Protein AF-A0A9E5ZP24-F1 (afdb_monomer)

Mean predicted aligned error: 4.96 Å

Structure (mmCIF, N/CA/C/O backbone):
data_AF-A0A9E5ZP24-F1
#
_entry.id   AF-A0A9E5ZP24-F1
#
loop_
_atom_site.group_PDB
_atom_site.id
_atom_site.type_symbol
_atom_site.label_atom_id
_atom_site.label_alt_id
_atom_site.label_comp_id
_atom_site.label_asym_id
_atom_site.label_entity_id
_atom_site.label_seq_id
_atom_site.pdbx_PDB_ins_code
_atom_site.Cartn_x
_atom_site.Cartn_y
_atom_site.Cartn_z
_atom_site.occupancy
_atom_site.B_iso_o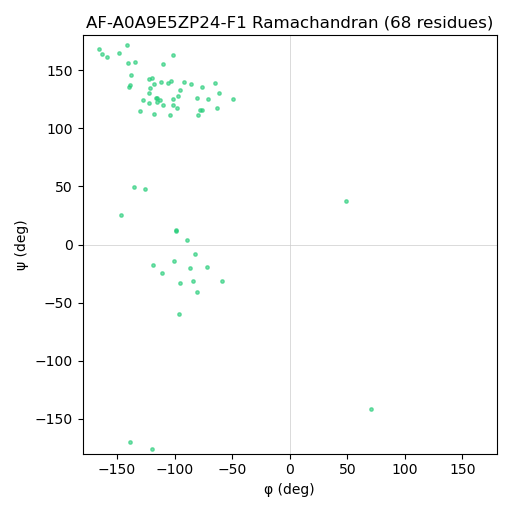r_equiv
_atom_site.auth_seq_id
_atom_site.auth_comp_id
_atom_site.auth_asym_id
_atom_site.auth_atom_id
_atom_site.pdbx_PDB_model_num
ATOM 1 N N . SER A 1 1 ? -14.610 11.923 -25.205 1.00 52.38 1 SER A N 1
ATOM 2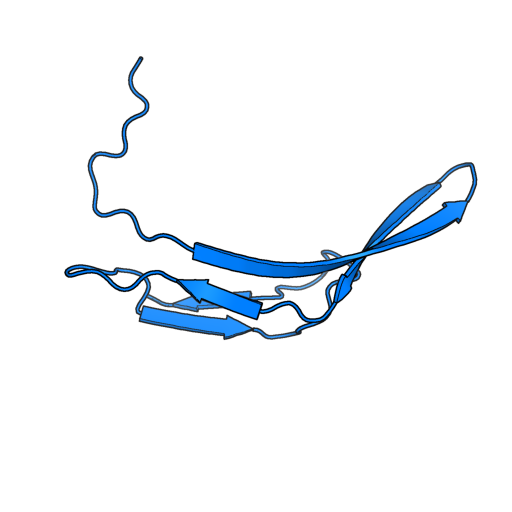 C CA . SER A 1 1 ? -14.138 10.780 -24.408 1.00 52.38 1 SER A CA 1
ATOM 3 C C . SER A 1 1 ? -12.676 10.660 -24.770 1.00 52.38 1 SER A C 1
ATOM 5 O O . SER A 1 1 ? -12.389 10.309 -25.903 1.00 52.38 1 SER A O 1
ATOM 7 N N . ASP A 1 2 ? -11.820 11.189 -23.900 1.00 57.25 2 ASP A N 1
ATOM 8 C CA . ASP A 1 2 ? -10.398 11.497 -24.133 1.00 57.25 2 ASP A CA 1
ATOM 9 C C . ASP A 1 2 ? -9.593 11.006 -22.919 1.00 57.25 2 ASP A C 1
ATOM 11 O O . ASP A 1 2 ? -8.898 11.764 -22.260 1.00 57.25 2 ASP A O 1
ATOM 15 N N . ASP A 1 3 ? -9.842 9.756 -22.527 1.00 69.06 3 ASP A N 1
ATOM 16 C CA . ASP A 1 3 ? -9.302 9.158 -21.299 1.00 69.06 3 ASP A CA 1
ATOM 17 C C . ASP A 1 3 ? -8.561 7.857 -21.623 1.00 69.06 3 ASP A C 1
ATOM 19 O O . ASP A 1 3 ? -8.817 6.801 -21.054 1.00 69.06 3 ASP A O 1
ATOM 23 N N . PHE A 1 4 ? -7.700 7.914 -22.637 1.00 69.56 4 PHE A N 1
ATOM 24 C CA . PHE A 1 4 ? -6.752 6.843 -22.919 1.00 69.56 4 PHE A CA 1
ATOM 25 C C . PHE A 1 4 ? -5.357 7.385 -22.657 1.00 69.56 4 PHE A C 1
ATOM 27 O O . PHE A 1 4 ? -4.974 8.399 -23.247 1.00 69.56 4 PHE A O 1
ATOM 34 N N . ALA A 1 5 ? -4.592 6.722 -21.790 1.00 70.44 5 ALA A N 1
ATOM 35 C CA . ALA A 1 5 ? -3.192 7.065 -21.638 1.00 70.44 5 ALA A CA 1
ATOM 36 C C . ALA A 1 5 ? -2.469 6.839 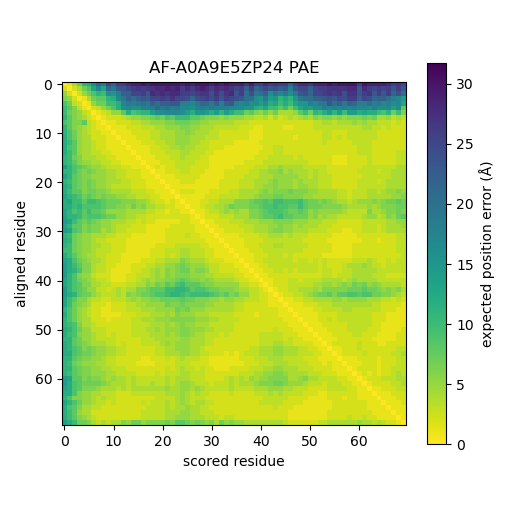-22.968 1.00 70.44 5 ALA A C 1
ATOM 38 O O . 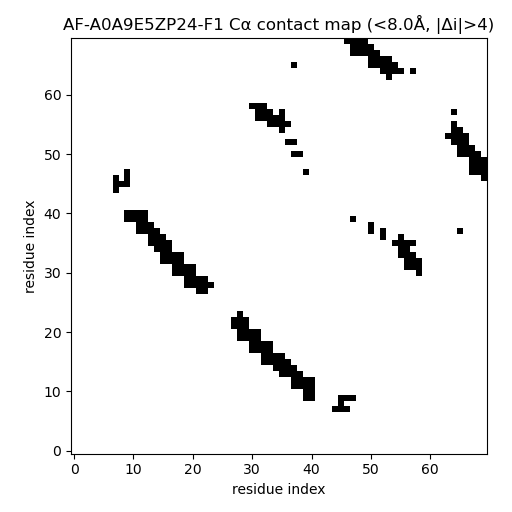ALA A 1 5 ? -2.591 5.798 -23.611 1.00 70.44 5 ALA A O 1
ATOM 39 N N . THR A 1 6 ? -1.718 7.847 -23.395 1.00 78.19 6 THR A N 1
ATOM 40 C CA . THR A 1 6 ? -0.949 7.817 -24.643 1.00 78.19 6 THR A CA 1
ATOM 41 C C . THR A 1 6 ? 0.533 7.486 -24.411 1.00 78.19 6 THR A C 1
ATOM 43 O O . THR A 1 6 ? 1.344 7.718 -25.304 1.00 78.19 6 THR A O 1
ATOM 46 N N . GLY A 1 7 ? 0.907 7.024 -23.210 1.00 83.12 7 GLY A N 1
ATOM 47 C CA . GLY A 1 7 ? 2.290 6.751 -22.785 1.00 83.12 7 GLY A CA 1
ATOM 48 C C . GLY A 1 7 ? 2.529 5.286 -22.406 1.00 83.12 7 GLY A C 1
ATOM 49 O O . GLY A 1 7 ? 1.624 4.467 -22.544 1.00 83.12 7 GLY A O 1
ATOM 50 N N . ASN A 1 8 ? 3.742 4.965 -21.931 1.00 90.25 8 ASN A N 1
ATOM 51 C CA . ASN A 1 8 ? 4.010 3.650 -21.348 1.00 90.25 8 ASN A CA 1
ATOM 52 C C . ASN A 1 8 ? 3.407 3.567 -19.934 1.00 90.25 8 ASN A C 1
ATOM 54 O O . ASN A 1 8 ? 3.792 4.334 -19.048 1.00 90.25 8 ASN A O 1
ATOM 58 N N . GLU A 1 9 ? 2.428 2.685 -19.747 1.00 91.62 9 GLU A N 1
ATOM 59 C CA . GLU A 1 9 ? 1.757 2.462 -18.466 1.00 91.62 9 GLU A CA 1
ATOM 60 C C . GLU A 1 9 ? 2.394 1.285 -17.727 1.00 91.62 9 GLU A C 1
ATOM 62 O O . GLU A 1 9 ? 2.510 0.197 -18.283 1.00 91.62 9 GLU A O 1
ATOM 67 N N . ASP A 1 10 ? 2.681 1.472 -16.438 1.00 94.44 10 ASP A N 1
ATOM 68 C CA . ASP A 1 10 ? 3.146 0.397 -15.565 1.00 94.44 10 ASP A CA 1
ATOM 69 C C . ASP A 1 10 ? 2.010 -0.031 -14.629 1.00 94.44 10 ASP A C 1
ATOM 71 O O . ASP A 1 10 ? 1.284 0.799 -14.071 1.00 94.44 10 ASP A O 1
ATOM 75 N N . VAL A 1 11 ? 1.868 -1.341 -14.413 1.00 94.19 11 VAL A N 1
ATOM 76 C CA . VAL A 1 11 ? 0.811 -1.903 -13.559 1.00 94.19 11 VAL A CA 1
ATOM 77 C C . VAL A 1 11 ? 1.367 -2.278 -12.196 1.00 94.19 11 VAL A C 1
ATOM 79 O O . VAL A 1 11 ? 2.205 -3.171 -12.085 1.00 94.19 11 VAL A O 1
ATOM 82 N N . ILE A 1 12 ? 0.818 -1.663 -11.153 1.00 94.62 12 ILE A N 1
ATOM 83 C CA . ILE A 1 12 ? 1.079 -1.994 -9.752 1.00 94.62 12 ILE A CA 1
ATOM 84 C C . ILE A 1 12 ? 0.060 -3.022 -9.250 1.00 94.62 12 ILE A C 1
ATOM 86 O O . ILE A 1 12 ? -1.137 -2.920 -9.517 1.00 94.62 12 ILE A O 1
ATOM 90 N N . ILE A 1 13 ? 0.532 -3.981 -8.459 1.00 95.38 13 ILE A 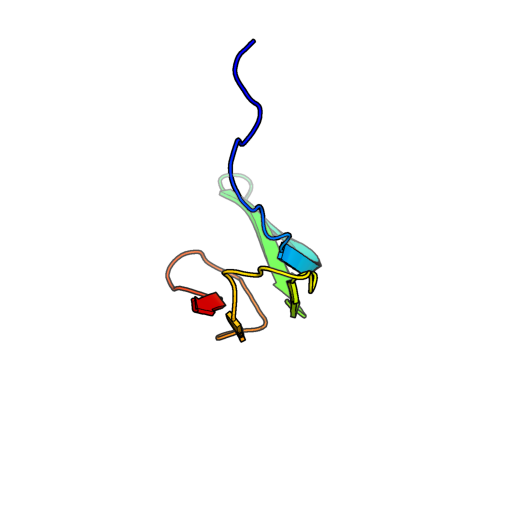N 1
ATOM 91 C CA . ILE A 1 13 ? -0.276 -5.006 -7.803 1.00 95.38 13 ILE A CA 1
ATOM 92 C C . ILE A 1 13 ? -0.044 -4.907 -6.296 1.00 95.38 13 ILE A C 1
ATOM 94 O O . ILE A 1 13 ? 1.080 -5.072 -5.820 1.00 95.38 13 ILE A O 1
ATOM 98 N N . ILE A 1 14 ? -1.119 -4.682 -5.541 1.00 95.19 14 ILE A N 1
ATOM 99 C CA . ILE A 1 14 ? -1.088 -4.620 -4.077 1.00 95.19 14 ILE A CA 1
ATOM 100 C C . ILE A 1 14 ? -1.922 -5.772 -3.531 1.00 95.19 14 ILE A C 1
ATOM 102 O O . ILE A 1 14 ? -3.108 -5.882 -3.838 1.00 95.19 14 ILE A O 1
ATOM 106 N N . ASN A 1 15 ? -1.301 -6.620 -2.718 1.00 96.94 15 ASN A N 1
ATOM 107 C CA . ASN A 1 15 ? -1.972 -7.703 -2.004 1.00 96.94 15 ASN A CA 1
ATOM 108 C C . ASN A 1 15 ? -1.956 -7.390 -0.510 1.00 96.94 15 ASN A C 1
ATOM 110 O O . ASN A 1 15 ? -0.948 -6.902 -0.009 1.00 96.94 15 ASN A O 1
ATOM 114 N N . TYR A 1 16 ? -3.056 -7.661 0.184 1.00 97.25 16 TYR A N 1
ATOM 115 C CA . TYR A 1 16 ? -3.192 -7.418 1.618 1.00 97.25 16 TYR A CA 1
ATOM 116 C C . TYR A 1 16 ? -4.309 -8.280 2.208 1.00 97.25 16 TYR A C 1
ATOM 118 O O . TYR A 1 16 ? -5.207 -8.737 1.494 1.00 97.25 16 TYR A O 1
ATOM 126 N N . VAL A 1 17 ? -4.281 -8.449 3.525 1.00 98.25 17 VAL A N 1
ATOM 127 C CA . VAL A 1 17 ? -5.395 -8.967 4.321 1.00 98.25 17 VAL A CA 1
ATOM 128 C C . VAL A 1 17 ? -6.078 -7.780 4.992 1.00 98.25 17 VAL A C 1
ATOM 130 O O . VAL A 1 17 ? -5.418 -6.982 5.646 1.00 98.25 17 VAL A O 1
ATOM 133 N N . ASN A 1 18 ? -7.390 -7.632 4.800 1.00 97.25 18 ASN A N 1
ATOM 134 C CA . ASN A 1 18 ? -8.158 -6.553 5.423 1.00 97.25 18 ASN A CA 1
ATOM 135 C C . ASN A 1 18 ? -8.855 -7.039 6.698 1.00 97.25 18 ASN A C 1
ATOM 137 O O . ASN A 1 18 ? -9.618 -8.006 6.650 1.00 97.25 18 ASN A O 1
ATOM 141 N N . GLU A 1 19 ? -8.655 -6.317 7.794 1.00 97.69 19 GLU A N 1
ATOM 142 C CA . GLU A 1 19 ? -9.390 -6.461 9.046 1.00 97.69 19 GLU A CA 1
ATOM 143 C C . GLU A 1 19 ? -10.181 -5.180 9.348 1.00 97.69 19 GLU A C 1
ATOM 145 O O . GLU A 1 19 ? -9.628 -4.086 9.432 1.00 97.69 19 GLU A O 1
ATOM 150 N N . GLU A 1 20 ? -11.489 -5.316 9.569 1.00 97.31 20 GLU A N 1
ATOM 151 C CA . GLU A 1 20 ? -12.352 -4.201 9.954 1.00 97.31 20 GLU A CA 1
ATOM 152 C C . GLU A 1 20 ? -12.570 -4.185 11.479 1.00 97.31 20 GLU A C 1
ATOM 154 O O . GLU A 1 20 ? -13.157 -5.102 12.056 1.00 97.31 20 GLU A O 1
ATOM 159 N N . ILE A 1 21 ? -12.125 -3.116 12.143 1.00 97.31 21 ILE A N 1
ATOM 160 C CA . ILE A 1 21 ? -12.181 -2.951 13.600 1.00 97.31 21 ILE A CA 1
ATOM 161 C C . ILE A 1 21 ? -13.206 -1.879 13.965 1.00 97.31 21 ILE A C 1
ATOM 163 O O . ILE A 1 21 ? -13.065 -0.709 13.607 1.00 97.31 21 ILE A O 1
ATOM 167 N N . PHE A 1 22 ? -14.225 -2.251 14.741 1.00 96.94 22 PHE A N 1
ATOM 168 C CA . PHE A 1 22 ? -15.189 -1.292 15.280 1.00 96.94 22 PHE A CA 1
ATOM 169 C C . PHE A 1 22 ? -14.549 -0.419 16.363 1.00 96.94 22 PHE A C 1
ATOM 171 O O . PHE A 1 22 ? -14.047 -0.935 17.360 1.00 96.94 22 PHE A O 1
ATOM 178 N N . ILE A 1 23 ? -14.628 0.904 16.210 1.00 96.31 23 ILE A N 1
ATOM 179 C CA . ILE A 1 23 ? -14.082 1.855 17.184 1.00 96.31 23 ILE A CA 1
ATOM 180 C C . ILE A 1 23 ? -15.174 2.321 18.150 1.00 96.31 23 ILE A C 1
ATOM 182 O O . ILE A 1 23 ? -15.066 2.149 19.364 1.00 96.31 23 ILE A O 1
ATOM 186 N N . SER A 1 24 ? -16.241 2.933 17.633 1.00 97.56 24 SER A N 1
ATOM 187 C CA . SER A 1 24 ? -17.384 3.376 18.439 1.00 97.56 24 SER A CA 1
ATOM 188 C C . SER A 1 24 ? -18.581 3.722 17.556 1.00 97.56 24 SER A C 1
ATOM 190 O O . SER A 1 24 ? -18.444 3.908 16.350 1.00 97.56 24 SER A O 1
ATOM 192 N N . LYS A 1 25 ? -19.766 3.906 18.153 1.00 96.31 25 LYS A N 1
ATOM 193 C CA . LYS A 1 25 ? -20.956 4.351 17.403 1.00 96.31 25 LYS A CA 1
ATOM 194 C C . LYS A 1 25 ? -20.755 5.697 16.698 1.00 96.31 25 LYS A C 1
ATOM 196 O O . LYS A 1 25 ? -21.370 5.921 15.666 1.00 96.31 25 LYS A O 1
ATOM 201 N N . ALA A 1 26 ? -19.940 6.586 17.270 1.00 97.38 26 ALA A N 1
ATOM 202 C CA . ALA A 1 26 ? -19.675 7.905 16.701 1.00 97.38 26 ALA A CA 1
ATOM 203 C C . ALA A 1 26 ? -18.572 7.872 15.632 1.00 97.38 26 ALA A C 1
ATOM 205 O O . ALA A 1 26 ? -18.609 8.669 14.703 1.00 97.38 26 ALA A O 1
ATOM 206 N N . CYS A 1 27 ? -17.602 6.962 15.767 1.00 94.06 27 CYS A N 1
ATOM 207 C CA . CYS A 1 27 ? -16.418 6.895 14.906 1.00 94.06 27 CYS A CA 1
ATOM 208 C C . CYS A 1 27 ? -16.510 5.825 13.810 1.00 94.06 27 CYS A C 1
ATOM 210 O O . CYS A 1 27 ? -15.708 5.840 12.887 1.00 94.06 27 CYS A O 1
ATOM 212 N N . GLY A 1 28 ? -17.462 4.896 13.906 1.00 96.38 28 GLY A N 1
ATOM 213 C CA . GLY A 1 28 ? -17.597 3.791 12.964 1.00 96.38 28 GLY A CA 1
ATOM 214 C C . GLY A 1 28 ? -16.472 2.763 13.099 1.00 96.38 28 GLY A C 1
ATOM 215 O O . GLY A 1 28 ? -16.048 2.429 14.211 1.00 96.38 28 GLY A O 1
ATOM 216 N N . PHE A 1 29 ? -16.033 2.246 11.955 1.00 96.50 29 PHE A N 1
ATOM 217 C CA . PHE A 1 29 ? -15.009 1.215 11.828 1.00 96.50 29 PHE A CA 1
ATOM 218 C C . PHE A 1 29 ? -13.721 1.788 11.232 1.00 96.50 29 PHE A C 1
ATOM 220 O O . PHE A 1 29 ? -13.748 2.778 10.500 1.00 96.50 29 PHE A O 1
ATOM 227 N N . LYS A 1 30 ? -12.599 1.138 11.529 1.00 95.31 30 LYS A N 1
ATOM 228 C CA . LYS A 1 30 ? -11.292 1.379 10.920 1.00 95.31 30 LYS A CA 1
ATOM 229 C C . LYS A 1 30 ? -10.848 0.109 10.201 1.00 95.31 30 LYS A C 1
ATOM 231 O O . LYS A 1 30 ? -10.976 -0.966 10.775 1.00 95.31 30 LYS A O 1
ATOM 236 N N . ASN A 1 31 ? -10.281 0.238 9.004 1.00 96.44 31 ASN A N 1
ATOM 237 C CA . ASN A 1 31 ? -9.585 -0.873 8.357 1.00 96.44 31 ASN A CA 1
ATOM 238 C C . ASN A 1 31 ? -8.130 -0.938 8.831 1.00 96.44 31 ASN A C 1
ATOM 240 O O . ASN A 1 31 ? -7.459 0.089 8.963 1.00 96.44 31 ASN A O 1
ATOM 244 N N . VAL A 1 32 ? -7.659 -2.149 9.077 1.00 97.62 32 VAL A N 1
ATOM 245 C CA . VAL A 1 32 ? -6.253 -2.490 9.254 1.00 97.62 32 VAL A CA 1
ATOM 246 C C . VAL A 1 32 ? -5.876 -3.405 8.101 1.00 97.62 32 VAL A C 1
ATOM 248 O O . VAL A 1 32 ? -6.545 -4.405 7.853 1.00 97.62 32 VAL A O 1
ATOM 251 N N . PHE A 1 33 ? -4.827 -3.034 7.373 1.00 97.69 33 PHE A N 1
ATOM 252 C CA . PHE A 1 33 ? -4.305 -3.849 6.283 1.00 97.69 33 PHE A CA 1
ATOM 253 C C . PHE A 1 33 ? -3.029 -4.538 6.751 1.00 97.69 33 PHE A C 1
ATOM 255 O O . PHE A 1 33 ? -2.021 -3.868 6.983 1.00 97.69 33 PHE A O 1
ATOM 262 N N . ASP A 1 34 ? -3.086 -5.857 6.894 1.00 97.25 34 ASP A N 1
ATOM 263 C CA . ASP A 1 34 ? -1.963 -6.719 7.259 1.00 97.25 34 ASP A CA 1
ATOM 264 C C . ASP A 1 34 ? -1.391 -7.429 6.027 1.00 97.25 34 ASP A C 1
ATOM 266 O O . ASP A 1 34 ? -2.027 -7.506 4.971 1.00 97.25 34 ASP A O 1
ATOM 270 N N . ASP A 1 35 ? -0.172 -7.951 6.172 1.00 96.75 35 ASP A N 1
ATOM 271 C CA . ASP A 1 35 ? 0.564 -8.671 5.129 1.00 96.75 35 ASP A CA 1
ATOM 272 C C . ASP A 1 35 ? 0.588 -7.929 3.780 1.00 96.75 35 ASP A C 1
ATOM 274 O O . ASP A 1 35 ? 0.512 -8.533 2.706 1.00 96.75 35 ASP A O 1
ATOM 278 N N . VAL A 1 36 ? 0.702 -6.596 3.837 1.00 96.31 36 VAL A N 1
ATOM 279 C CA . VAL A 1 36 ? 0.760 -5.741 2.651 1.00 96.31 36 VAL A CA 1
ATOM 280 C C . VAL A 1 36 ? 2.016 -6.080 1.858 1.00 96.31 36 VAL A C 1
ATOM 282 O O . VAL A 1 36 ? 3.144 -5.893 2.319 1.00 96.31 36 VAL A O 1
ATOM 285 N N . ASN A 1 37 ? 1.805 -6.552 0.635 1.00 93.88 37 ASN A N 1
ATOM 286 C CA . ASN A 1 37 ? 2.847 -6.837 -0.332 1.00 93.88 37 ASN A CA 1
ATOM 287 C C . ASN A 1 37 ? 2.614 -6.039 -1.613 1.00 93.88 37 ASN A C 1
ATOM 289 O O . ASN A 1 37 ? 1.482 -5.894 -2.081 1.00 93.88 37 ASN A O 1
ATOM 293 N N . PHE A 1 38 ? 3.711 -5.573 -2.199 1.00 94.44 38 PHE A N 1
ATOM 294 C CA . PHE A 1 38 ? 3.706 -4.745 -3.391 1.00 94.44 38 PHE A CA 1
ATOM 295 C C . PHE A 1 38 ? 4.502 -5.417 -4.504 1.00 94.44 38 PHE A C 1
ATOM 297 O O . PHE A 1 38 ? 5.614 -5.899 -4.287 1.00 94.44 38 PHE A O 1
ATOM 304 N N . GLY A 1 39 ? 3.937 -5.422 -5.702 1.00 92.38 39 GLY A N 1
ATOM 305 C CA . GLY A 1 39 ? 4.615 -5.829 -6.921 1.00 92.38 39 GLY A CA 1
ATOM 306 C C . GLY A 1 39 ? 4.214 -4.934 -8.082 1.00 92.38 39 GLY A C 1
ATOM 307 O O . GLY A 1 39 ? 3.293 -4.126 -7.980 1.00 92.38 39 GLY A O 1
ATOM 308 N N . PHE A 1 40 ? 4.900 -5.098 -9.200 1.00 94.56 40 PHE A N 1
ATOM 309 C CA . PHE A 1 40 ? 4.538 -4.473 -10.461 1.00 94.56 40 PHE A CA 1
ATOM 310 C C . PHE A 1 40 ? 4.774 -5.464 -11.598 1.00 94.56 40 PHE A C 1
ATOM 312 O O . PHE A 1 40 ? 5.526 -6.433 -11.451 1.00 94.56 40 PHE A O 1
ATOM 319 N N . THR A 1 41 ? 4.069 -5.267 -12.704 1.00 94.69 41 THR A N 1
ATOM 320 C CA . THR A 1 41 ? 4.208 -6.122 -13.883 1.00 94.69 41 THR A CA 1
ATOM 321 C C . THR A 1 41 ? 5.430 -5.685 -14.667 1.00 94.69 41 THR A C 1
ATOM 323 O O . THR A 1 41 ? 5.526 -4.521 -15.025 1.00 94.69 41 THR A O 1
ATOM 326 N N . ALA A 1 42 ? 6.336 -6.623 -14.938 1.00 90.62 42 ALA A N 1
ATOM 327 C CA . ALA A 1 42 ? 7.443 -6.372 -15.845 1.00 90.62 42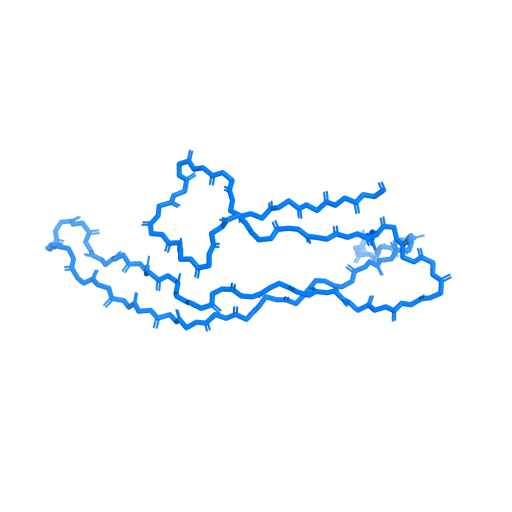 ALA A CA 1
ATOM 328 C C . ALA A 1 42 ? 6.959 -6.395 -17.304 1.00 90.62 42 ALA A C 1
ATOM 330 O O . ALA A 1 42 ? 6.237 -7.307 -17.719 1.00 90.62 42 ALA A O 1
ATOM 331 N N . ASP A 1 43 ? 7.417 -5.429 -18.079 1.00 89.62 43 ASP A N 1
ATOM 332 C CA . ASP A 1 43 ? 7.226 -5.245 -19.506 1.00 89.62 43 ASP A CA 1
ATOM 333 C C . ASP A 1 43 ? 8.550 -4.786 -20.161 1.00 89.62 43 ASP A C 1
ATOM 335 O O . ASP A 1 43 ? 9.635 -4.920 -19.590 1.00 89.62 43 ASP A O 1
ATOM 339 N N . GLY A 1 44 ? 8.486 -4.370 -21.428 1.00 91.50 44 GLY A N 1
ATOM 340 C CA . GLY A 1 44 ? 9.668 -4.005 -22.210 1.00 91.50 44 GLY A CA 1
ATOM 341 C C . GLY A 1 44 ? 10.195 -2.585 -21.980 1.00 91.50 44 GLY A C 1
ATOM 342 O O . GLY A 1 44 ? 11.257 -2.278 -22.520 1.00 91.50 44 GLY A O 1
ATOM 343 N N . ASP A 1 45 ? 9.473 -1.737 -21.245 1.00 93.56 45 ASP A N 1
ATOM 344 C CA . ASP A 1 45 ? 9.757 -0.302 -21.097 1.00 93.56 45 ASP A CA 1
ATOM 345 C C . ASP A 1 45 ? 9.391 0.253 -19.702 1.00 93.56 45 ASP A C 1
ATOM 347 O O . ASP A 1 45 ? 9.134 1.448 -19.562 1.00 93.56 45 ASP A O 1
ATOM 351 N N . ASN A 1 46 ? 9.365 -0.586 -18.655 1.00 94.56 46 ASN A N 1
ATOM 352 C CA . ASN A 1 46 ? 8.983 -0.161 -17.304 1.00 94.56 46 ASN A CA 1
ATOM 353 C C . ASN A 1 46 ? 9.717 1.096 -16.855 1.00 94.56 46 ASN A C 1
ATOM 355 O O . ASN A 1 46 ? 10.951 1.121 -16.772 1.00 94.56 46 ASN A O 1
ATOM 359 N N . TRP A 1 47 ? 8.947 2.105 -16.461 1.00 94.50 47 TRP A N 1
ATOM 360 C CA . TRP A 1 47 ? 9.504 3.248 -15.750 1.00 94.50 47 TRP A CA 1
ATOM 361 C C . TRP A 1 47 ? 9.571 2.987 -14.243 1.00 94.50 47 TRP A C 1
ATOM 363 O O . TRP A 1 47 ? 10.371 3.616 -13.560 1.00 94.50 47 TRP A O 1
ATOM 373 N N . ILE A 1 48 ? 8.798 2.043 -13.699 1.00 95.12 48 ILE A N 1
ATOM 374 C CA . ILE A 1 48 ? 8.966 1.569 -12.325 1.00 95.12 48 ILE A CA 1
ATOM 375 C C . ILE A 1 48 ? 10.122 0.570 -12.295 1.00 95.12 48 ILE A C 1
ATOM 377 O O . ILE A 1 48 ? 10.027 -0.549 -12.793 1.00 95.12 48 ILE A O 1
ATOM 381 N N . LEU A 1 49 ? 11.224 0.959 -11.659 1.00 94.50 49 LEU A N 1
ATOM 382 C CA . LEU A 1 49 ? 12.432 0.136 -11.587 1.00 94.50 49 LEU A CA 1
ATOM 383 C C . LEU A 1 49 ? 12.499 -0.699 -10.312 1.00 94.50 49 LEU A C 1
ATOM 385 O O . LEU A 1 49 ? 13.064 -1.794 -10.301 1.00 94.50 49 LEU A O 1
ATOM 389 N N . SER A 1 50 ? 11.974 -0.176 -9.204 1.00 93.94 50 SER A N 1
ATOM 390 C CA . SER A 1 50 ? 11.950 -0.908 -7.938 1.00 93.94 50 SER A CA 1
ATOM 391 C C . SER A 1 50 ? 10.960 -0.320 -6.946 1.00 93.94 50 SER A C 1
ATOM 393 O O . SER A 1 50 ? 10.498 0.814 -7.072 1.00 93.94 50 SER A O 1
ATOM 395 N N . THR A 1 51 ? 10.649 -1.110 -5.923 1.00 93.56 51 THR A N 1
ATOM 396 C CA . THR A 1 51 ? 9.698 -0.747 -4.876 1.00 93.56 51 THR A CA 1
ATOM 397 C C . THR A 1 51 ? 10.238 -1.168 -3.523 1.00 93.56 51 THR A C 1
ATO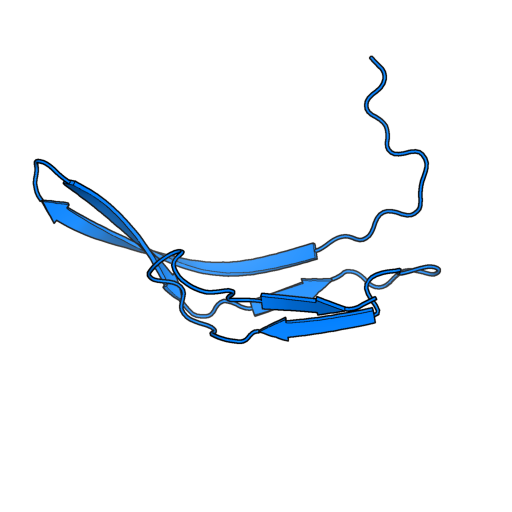M 399 O O . THR A 1 51 ? 10.878 -2.215 -3.403 1.00 93.56 51 THR A O 1
ATOM 402 N N . ASN A 1 52 ? 9.943 -0.397 -2.485 1.00 94.44 52 ASN A N 1
ATOM 403 C CA . ASN A 1 52 ? 10.289 -0.748 -1.116 1.00 94.44 52 ASN A CA 1
ATOM 404 C C . ASN A 1 52 ? 9.066 -0.602 -0.213 1.00 94.44 52 ASN A C 1
ATOM 406 O O . ASN A 1 52 ? 8.564 0.500 -0.015 1.00 94.44 52 ASN A O 1
ATOM 410 N N . VAL A 1 53 ? 8.605 -1.723 0.339 1.00 94.62 53 VAL A N 1
ATOM 411 C CA . VAL A 1 53 ? 7.585 -1.735 1.390 1.00 94.62 53 VAL A CA 1
ATOM 412 C C . VAL A 1 53 ? 8.267 -1.360 2.706 1.00 94.62 53 VAL A C 1
ATOM 414 O O . VAL A 1 53 ? 9.160 -2.069 3.169 1.00 94.62 53 VAL A O 1
ATOM 417 N N . ILE A 1 54 ? 7.872 -0.225 3.278 1.00 96.44 54 ILE A N 1
ATOM 418 C CA . ILE A 1 54 ? 8.426 0.324 4.525 1.00 96.44 54 ILE A CA 1
ATOM 419 C C . ILE A 1 54 ? 7.800 -0.392 5.722 1.00 96.44 54 ILE A C 1
ATO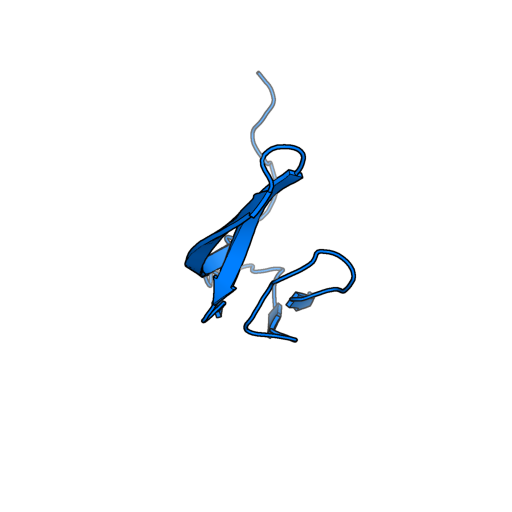M 421 O O . ILE A 1 54 ? 8.483 -0.728 6.687 1.00 96.44 54 ILE A O 1
ATOM 425 N N . THR A 1 55 ? 6.494 -0.649 5.634 1.00 95.00 55 THR A N 1
ATOM 426 C CA . THR A 1 55 ? 5.723 -1.441 6.591 1.00 95.00 55 THR A CA 1
ATOM 427 C C . THR A 1 55 ? 4.757 -2.345 5.840 1.00 95.00 55 THR A C 1
ATOM 429 O O . THR A 1 55 ? 4.113 -1.922 4.882 1.00 95.00 55 THR A O 1
ATOM 432 N N . ASN A 1 56 ? 4.647 -3.593 6.284 1.00 94.50 56 ASN A N 1
ATOM 433 C CA . ASN A 1 56 ? 3.661 -4.551 5.788 1.00 94.50 56 ASN A CA 1
ATOM 434 C C . ASN A 1 56 ? 2.334 -4.489 6.567 1.00 94.50 56 ASN A C 1
ATOM 436 O O . ASN A 1 56 ? 1.443 -5.293 6.307 1.00 94.50 56 ASN A O 1
ATOM 440 N N . LYS A 1 57 ? 2.208 -3.547 7.510 1.00 96.62 57 LYS A N 1
ATOM 441 C CA . LYS A 1 57 ? 0.991 -3.281 8.277 1.00 96.62 57 LYS A CA 1
ATOM 442 C C . LYS A 1 57 ? 0.620 -1.802 8.206 1.00 96.62 57 LYS A C 1
ATOM 444 O O . LYS A 1 57 ? 1.430 -0.946 8.574 1.00 96.62 57 LYS A O 1
ATOM 449 N N . ILE A 1 58 ? -0.602 -1.508 7.764 1.00 96.81 58 ILE A N 1
ATOM 450 C CA . ILE A 1 58 ? -1.135 -0.149 7.607 1.00 96.81 58 ILE A CA 1
ATOM 451 C C . ILE A 1 58 ? -2.346 0.023 8.522 1.00 96.81 58 ILE A C 1
ATOM 453 O O . ILE A 1 58 ? -3.398 -0.578 8.318 1.00 96.81 58 ILE A O 1
ATOM 457 N N . GLU A 1 59 ? -2.183 0.874 9.534 1.00 96.31 59 GLU A N 1
ATOM 458 C CA . GLU A 1 59 ? -3.218 1.174 10.533 1.00 96.31 59 GLU A CA 1
ATOM 459 C C . GLU A 1 59 ? -3.644 2.644 10.550 1.00 96.31 59 GLU A C 1
ATOM 461 O O . GLU A 1 59 ? -4.682 2.955 11.142 1.00 96.31 59 GLU A O 1
ATOM 466 N N . THR A 1 60 ? -2.822 3.524 9.967 1.00 94.19 60 THR A N 1
ATOM 467 C CA . THR A 1 60 ? -3.033 4.972 9.835 1.00 94.19 60 THR A CA 1
ATOM 468 C C . THR A 1 60 ? -2.394 5.481 8.539 1.00 94.19 60 THR A C 1
ATOM 470 O O . THR A 1 60 ? -1.571 4.803 7.919 1.00 94.19 60 THR A O 1
ATOM 473 N N . GLU A 1 61 ? -2.763 6.690 8.129 1.00 92.44 61 GLU A N 1
ATOM 474 C CA . GLU A 1 61 ? -2.257 7.373 6.929 1.00 92.44 61 GLU A CA 1
ATOM 475 C C . GLU A 1 61 ? -1.142 8.393 7.231 1.00 92.44 61 GLU A C 1
ATOM 477 O O . GLU A 1 61 ? -0.752 9.167 6.363 1.00 92.44 61 GLU A O 1
ATOM 482 N N . ASP A 1 62 ? -0.603 8.383 8.456 1.00 95.81 62 ASP A N 1
ATOM 483 C CA . ASP A 1 62 ? 0.315 9.422 8.950 1.00 95.81 62 ASP A CA 1
ATOM 484 C C . ASP A 1 62 ? 1.712 9.377 8.308 1.00 95.81 62 ASP A C 1
ATOM 486 O O . ASP A 1 62 ? 2.469 10.344 8.392 1.00 95.81 62 ASP A O 1
ATOM 490 N N . ASN A 1 63 ? 2.085 8.242 7.710 1.00 93.94 63 ASN A N 1
ATOM 491 C CA . ASN A 1 63 ? 3.410 8.001 7.144 1.00 93.94 63 ASN A CA 1
ATOM 492 C C . ASN A 1 63 ? 3.308 7.354 5.760 1.00 93.94 63 ASN A C 1
ATOM 494 O O . ASN A 1 63 ? 2.325 6.689 5.438 1.00 93.94 63 ASN A O 1
ATOM 498 N N . ALA A 1 64 ? 4.363 7.507 4.957 1.00 95.06 64 ALA A N 1
ATOM 499 C CA . ALA A 1 64 ? 4.525 6.710 3.750 1.00 95.06 64 ALA A CA 1
ATOM 500 C C . ALA A 1 64 ? 4.703 5.230 4.122 1.00 95.06 64 ALA A C 1
ATOM 502 O O . ALA A 1 64 ? 5.438 4.904 5.055 1.00 95.06 64 ALA A O 1
ATOM 503 N N . HIS A 1 65 ? 4.063 4.348 3.354 1.00 95.19 65 HIS A N 1
ATOM 504 C CA . HIS A 1 65 ? 4.105 2.897 3.581 1.00 95.19 65 HIS A CA 1
ATOM 505 C C . HIS A 1 65 ? 4.873 2.147 2.492 1.00 95.19 65 HIS A C 1
ATOM 507 O O . HIS A 1 65 ? 5.402 1.064 2.735 1.00 95.19 65 HIS A O 1
ATOM 513 N N . ILE A 1 66 ? 4.960 2.730 1.295 1.00 94.69 66 ILE A N 1
ATOM 514 C CA . ILE A 1 66 ? 5.622 2.161 0.121 1.00 94.69 66 ILE A CA 1
ATOM 515 C C . ILE A 1 66 ? 6.388 3.278 -0.591 1.00 94.69 66 ILE A C 1
ATOM 517 O O . ILE A 1 66 ? 5.853 4.367 -0.801 1.00 94.69 66 ILE A O 1
ATOM 521 N N . HIS A 1 67 ? 7.620 2.993 -0.998 1.00 95.50 67 HIS A N 1
ATOM 522 C CA . HIS A 1 67 ? 8.372 3.801 -1.952 1.00 95.50 67 HIS A CA 1
ATOM 523 C C . HIS A 1 67 ? 8.376 3.129 -3.325 1.00 95.50 67 HIS A C 1
ATOM 525 O O . HIS A 1 67 ? 8.537 1.911 -3.420 1.00 95.50 67 HIS A O 1
ATOM 531 N N . ILE A 1 68 ? 8.245 3.933 -4.378 1.00 95.38 68 ILE A N 1
ATOM 532 C CA . ILE A 1 68 ? 8.328 3.515 -5.780 1.00 95.38 68 ILE A CA 1
ATOM 533 C C . ILE A 1 68 ? 9.444 4.339 -6.417 1.00 95.38 68 ILE A C 1
ATOM 535 O O . ILE A 1 68 ? 9.478 5.560 -6.248 1.00 95.38 68 ILE A O 1
ATOM 539 N N . PHE A 1 69 ? 10.361 3.675 -7.111 1.00 95.62 69 PHE A N 1
ATOM 540 C CA . PHE A 1 69 ? 11.532 4.295 -7.722 1.00 95.62 69 PHE A CA 1
ATOM 541 C C . PHE A 1 69 ? 11.519 4.091 -9.235 1.00 95.62 69 PHE A C 1
ATOM 543 O O . PHE A 1 69 ? 11.136 3.018 -9.707 1.00 95.62 69 PHE A O 1
ATOM 550 N N . HIS A 1 70 ? 11.983 5.113 -9.952 1.00 92.56 70 HIS A N 1
ATOM 551 C CA . HIS A 1 70 ? 12.149 5.155 -11.402 1.00 92.56 70 HIS A CA 1
ATOM 552 C C . HIS A 1 70 ? 13.602 5.478 -11.782 1.00 92.56 70 HIS A C 1
ATOM 554 O O . HIS A 1 70 ? 14.382 5.851 -10.872 1.00 92.56 70 HIS A O 1
#

Nearest PDB structures (foldseek):
  4rqw-assembly3_A  TM=3.997E-01  e=3.512E+00  Arabidopsis thaliana
  4ywc-assembly2_B  TM=3.565E-01  e=4.949E+00  Arabidopsis thaliana

Secondary structure (DSSP, 8-state):
------S----EEEEEEEEEEEEETTTEEEEEEEEEEEEE---SS-S--EEEES-S-BS-SSS--EEEE-

Foldseek 3Di:
DPPDDPDDDKAKDWDWDWDWAQDDPVPGIFIKTAQIDIDIDDDDDDPFPDKDQPDRIDRDPPDDGMDTHD

pLDDT: mean 92.47, std 8.76, range [52.38, 98.25]

Sequence (70 aa):
SDDFATGNEDVIIINYVNEEIFISKACGFKNVFDDVNFGFTADGDNWILSTNVITNKIETEDNAHIHIFH

Solvent-accessible surface area (backbone atoms only — not comparable to full-atom values): 4672 Å² to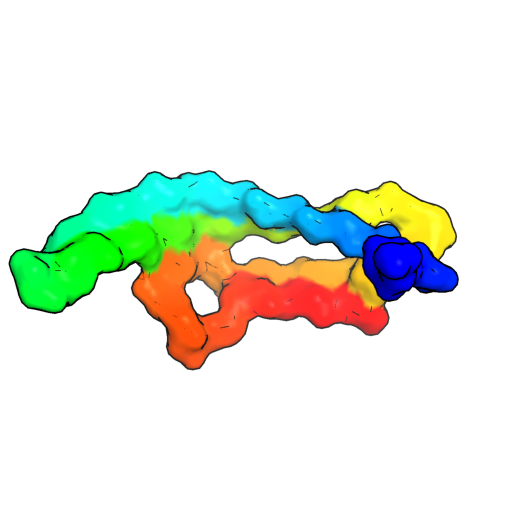tal; per-residue (Å²): 141,88,87,69,87,91,68,90,84,73,51,77,46,80,46,65,46,82,43,82,43,80,73,41,95,90,70,42,65,44,67,34,35,36,72,44,44,81,50,63,63,89,66,97,74,60,60,69,73,49,73,44,76,74,46,42,62,45,76,68,84,90,59,87,44,64,49,79,40,105

Radius of gyration: 16.31 Å; Cα contacts (8 Å, |Δi|>4): 110; chains: 1; bounding box: 33×20×43 Å